Protein AF-A0A7C7G7W7-F1 (afdb_monomer)

Nearest PDB structures (foldseek):
  5yy0-assembly1_B  TM=5.616E-01  e=2.065E-01  Thermococcus kodakarensis KOD1
  5yxy-assembly3_F  TM=5.408E-01  e=5.184E-01  Thermococcus kodakarensis KOD1
  5bw9-assembly2_k  TM=4.700E-01  e=3.986E-01  Saccharomyces cerevisiae S288C
  3a43-assembly2_B  TM=3.823E-01  e=2.516E-01  Thermococcus kodakarensis KOD1
  5vox-assembly1_I  TM=3.216E-01  e=2.062E+00  Saccharomyces cerevisiae S288C

Solvent-accessible surface area (backbone atoms only — not comparable to full-atom values): 7126 Å² total; per-residue (Å²): 130,84,96,75,85,89,68,99,63,90,75,67,86,93,63,88,84,79,91,82,78,89,53,68,66,63,55,37,52,51,34,32,54,44,37,50,54,43,40,67,73,67,72,54,79,42,54,36,35,44,40,42,31,15,46,62,45,49,70,70,44,53,90,51,47,61,54,39,56,48,38,30,38,70,66,60,36,86,83,31,41,78,49,70,52,73,36,95,48,47,80,42,46,92,51,91,96,55,73,68,43,84,38,69,73,46,69,50,66,48,68,41,68,87,130

Secondary structure (DSSP, 8-state):
-------SS---TT---------HHHHHHHHHHHHHHHHHHHTS--SEEEEEEEHHHHHHHGGGHHHHHHHHHHHH-SSSEEEEEEES-EEE-SSTTS--EEESS-EEEEEE---

Foldseek 3Di:
DPPDDDDPDDDDPPDDDDDDDDDLVVLLVQLLVQLLVQCVVVVDAFQEKEKEFEVVNCVNCPVPPVSSVVSSCVRRDDNYHYYYDYDNWDFDDPDPPDHTDTDHSHMHMDTDDDD

Mean predicted aligned error: 4.9 Å

Structure (mmCIF, N/CA/C/O backbone):
data_AF-A0A7C7G7W7-F1
#
_entry.id   AF-A0A7C7G7W7-F1
#
loop_
_atom_site.group_PDB
_atom_site.id
_atom_site.type_symbol
_atom_site.label_atom_id
_atom_site.label_alt_id
_atom_site.label_comp_id
_atom_site.label_asym_id
_atom_site.label_entity_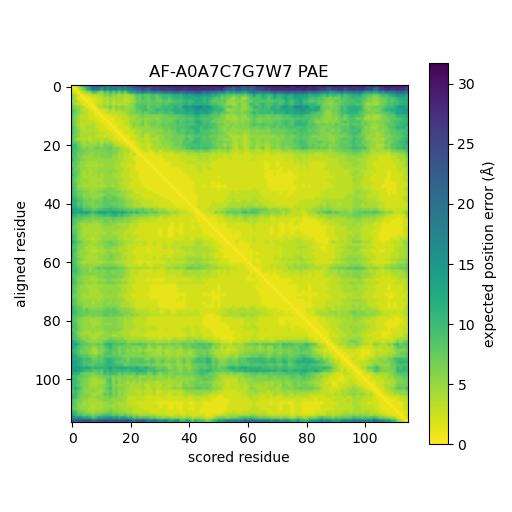id
_atom_site.label_seq_id
_atom_site.pdbx_PDB_ins_code
_atom_site.Cartn_x
_atom_site.Cartn_y
_atom_site.Cartn_z
_atom_site.occupancy
_atom_site.B_iso_or_equiv
_atom_site.auth_seq_id
_atom_site.auth_comp_id
_atom_site.auth_asym_id
_atom_site.auth_atom_id
_atom_site.pdbx_PDB_model_num
ATOM 1 N N . GLU A 1 1 ? -28.215 -6.609 23.404 1.00 56.91 1 GLU A N 1
ATOM 2 C CA . GLU A 1 1 ? -26.786 -6.250 23.292 1.00 56.91 1 GLU A CA 1
ATOM 3 C C . GLU A 1 1 ? -26.646 -4.764 23.578 1.00 56.91 1 GLU A C 1
ATOM 5 O O . GLU A 1 1 ? -27.532 -4.008 23.189 1.00 56.91 1 GLU A O 1
ATOM 10 N N . ALA A 1 2 ? -25.626 -4.348 24.329 1.00 64.31 2 ALA A N 1
ATOM 11 C CA . ALA A 1 2 ? -25.354 -2.928 24.532 1.00 64.31 2 ALA A CA 1
ATOM 12 C C . ALA A 1 2 ? -24.856 -2.349 23.199 1.00 64.31 2 ALA A C 1
ATOM 14 O O . ALA A 1 2 ? -23.931 -2.900 22.612 1.00 64.31 2 ALA A O 1
ATOM 15 N N . GLY A 1 3 ? -25.504 -1.301 22.686 1.00 83.50 3 GLY A N 1
ATOM 16 C CA . GLY A 1 3 ? -25.162 -0.677 21.404 1.00 83.50 3 GLY A CA 1
ATOM 17 C C . GLY A 1 3 ? -23.834 0.078 21.468 1.00 83.50 3 GLY A C 1
ATOM 18 O O . GLY A 1 3 ? -23.831 1.300 21.566 1.00 83.50 3 GLY A O 1
ATOM 19 N N . SER A 1 4 ? -22.720 -0.651 21.446 1.00 86.12 4 SER A N 1
ATOM 20 C CA . SER A 1 4 ? -21.355 -0.120 21.459 1.00 86.12 4 SER A CA 1
ATOM 21 C C . SER A 1 4 ? -20.651 -0.343 20.121 1.00 86.12 4 SER A C 1
ATOM 23 O O . SER A 1 4 ? -20.908 -1.332 19.437 1.00 86.12 4 SER A O 1
ATOM 25 N N . MET A 1 5 ? -19.722 0.549 19.780 1.00 83.75 5 MET A N 1
ATOM 26 C CA . MET A 1 5 ? -18.822 0.417 18.633 1.00 83.75 5 MET A CA 1
ATOM 27 C C . MET A 1 5 ? -17.391 0.239 19.142 1.00 83.75 5 MET A C 1
ATOM 29 O O . MET A 1 5 ? -16.945 1.003 19.996 1.00 83.75 5 MET A O 1
ATOM 33 N N . THR A 1 6 ? -16.687 -0.766 18.627 1.00 83.25 6 THR A N 1
ATOM 34 C CA . THR A 1 6 ? -15.282 -1.028 18.963 1.00 83.25 6 THR A CA 1
ATOM 35 C C . THR A 1 6 ? -14.385 -0.410 17.898 1.00 83.25 6 THR A C 1
ATOM 37 O O . THR A 1 6 ? -14.596 -0.645 16.709 1.00 83.25 6 THR A O 1
ATOM 40 N N . PHE A 1 7 ? -13.377 0.351 18.319 1.00 81.00 7 PHE A N 1
ATOM 41 C CA . PHE A 1 7 ? -12.393 0.974 17.434 1.00 81.00 7 PHE A CA 1
ATOM 42 C C . PHE A 1 7 ? -11.031 0.292 17.580 1.00 81.00 7 PHE A C 1
ATOM 44 O O . PHE A 1 7 ? -10.717 -0.265 18.629 1.00 81.00 7 PHE A O 1
ATOM 51 N N . ALA A 1 8 ? -10.223 0.335 16.518 1.00 74.69 8 ALA A N 1
ATOM 52 C CA . ALA A 1 8 ? -8.879 -0.251 16.495 1.00 74.69 8 ALA A CA 1
ATOM 53 C C . ALA A 1 8 ? -7.818 0.605 17.221 1.00 74.69 8 ALA A C 1
ATOM 55 O O . ALA A 1 8 ? -6.659 0.208 17.295 1.00 74.69 8 ALA A O 1
ATOM 56 N N . GLY A 1 9 ? -8.207 1.769 17.743 1.00 79.94 9 GLY A N 1
ATOM 57 C CA . GLY A 1 9 ? -7.353 2.679 18.496 1.00 79.94 9 GLY A CA 1
ATOM 58 C C . GLY A 1 9 ? -8.170 3.541 19.455 1.00 79.94 9 GLY A C 1
ATOM 59 O O . GLY A 1 9 ? -9.404 3.494 19.451 1.00 79.94 9 GLY A O 1
ATOM 60 N N . ASP A 1 10 ? -7.469 4.323 20.270 1.00 85.06 10 ASP A N 1
ATOM 61 C CA . ASP A 1 10 ? -8.085 5.170 21.286 1.00 85.06 10 ASP A CA 1
ATOM 62 C C . ASP A 1 10 ? -8.748 6.406 20.666 1.00 85.06 10 ASP A C 1
ATOM 64 O O . ASP A 1 10 ? -8.176 7.083 19.810 1.00 85.06 10 ASP A O 1
ATOM 68 N N . ILE A 1 11 ? -9.953 6.732 21.138 1.00 86.44 11 ILE A N 1
ATOM 69 C CA . ILE A 1 11 ? -10.638 7.989 20.822 1.00 86.44 11 ILE A CA 1
ATOM 70 C C . ILE A 1 11 ? -10.736 8.795 22.120 1.00 86.44 11 ILE A C 1
ATOM 72 O O . ILE A 1 11 ? -11.442 8.365 23.035 1.00 86.44 11 ILE A O 1
ATOM 76 N N . PRO A 1 12 ? -10.056 9.951 22.230 1.00 90.62 12 PRO A N 1
ATOM 77 C CA . PRO A 1 12 ? -10.117 10.771 23.434 1.00 90.62 12 PRO A CA 1
ATOM 78 C C . PRO A 1 12 ? -11.541 11.249 23.736 1.00 90.62 12 PRO A C 1
ATOM 80 O O . PRO A 1 12 ? -12.290 11.620 22.825 1.00 90.62 12 PRO A O 1
ATOM 83 N N . GLU A 1 13 ? -11.906 11.303 25.017 1.00 93.06 13 GLU A N 1
ATOM 84 C CA . GLU A 1 13 ? -13.207 11.823 25.446 1.00 93.06 13 GLU A CA 1
ATOM 85 C C . GLU A 1 13 ? -13.426 13.271 24.979 1.00 93.06 13 GLU A C 1
ATOM 87 O O . GLU A 1 13 ? -12.514 14.097 24.982 1.00 93.06 13 GLU A O 1
ATOM 92 N N . GLY A 1 14 ? -14.656 13.582 24.560 1.00 93.81 14 GLY A N 1
ATOM 93 C CA 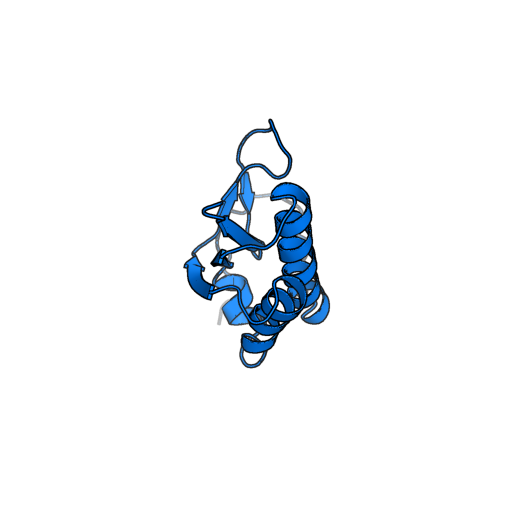. GLY A 1 14 ? -15.014 14.899 24.023 1.00 93.81 14 GLY A CA 1
ATOM 94 C C . GLY A 1 14 ? -14.593 15.141 22.568 1.00 93.81 14 GLY A C 1
ATOM 95 O O . GLY A 1 14 ? -14.911 16.198 22.023 1.00 93.81 14 GLY A O 1
ATOM 96 N N . SER A 1 15 ? -13.927 14.180 21.916 1.00 91.94 15 SER A N 1
ATOM 97 C CA . SER A 1 15 ? -13.582 14.285 20.494 1.00 91.94 15 SER A CA 1
ATOM 98 C C . SER A 1 15 ? -14.826 14.253 19.607 1.00 91.94 15 SER A C 1
ATOM 100 O O . SER A 1 15 ? -15.759 13.481 19.833 1.00 91.94 15 SER A O 1
ATOM 102 N N . SER A 1 16 ? -14.812 15.050 18.539 1.00 91.88 16 SER A N 1
ATOM 103 C CA . SER A 1 16 ? -15.765 14.894 17.441 1.00 91.88 16 SER A CA 1
ATOM 104 C C . SER A 1 16 ? -15.284 13.772 16.528 1.00 91.88 16 SER A C 1
ATOM 106 O O . SER A 1 16 ? -14.178 13.843 15.999 1.00 91.88 16 SER A O 1
ATOM 108 N N . ALA A 1 17 ? -16.119 12.759 16.311 1.00 86.81 17 ALA A N 1
ATOM 109 C CA . ALA A 1 17 ? -15.847 11.682 15.364 1.00 86.81 17 ALA A CA 1
ATOM 110 C C . ALA A 1 17 ? -16.716 11.833 14.109 1.00 86.81 17 ALA A C 1
ATOM 112 O O . ALA A 1 17 ? -17.867 12.266 14.181 1.00 86.81 17 ALA A O 1
ATOM 113 N N . GLN A 1 18 ? -16.175 11.435 12.959 1.00 87.75 18 GLN A N 1
ATOM 114 C CA . GLN A 1 18 ? -16.917 11.321 11.708 1.00 87.75 18 GLN A CA 1
ATOM 115 C C . GLN A 1 18 ? -16.854 9.875 11.228 1.00 87.75 18 GLN A C 1
ATOM 117 O O . GLN A 1 18 ? -15.779 9.286 11.140 1.00 87.75 18 GLN A O 1
ATOM 122 N N . LEU A 1 19 ? -18.013 9.302 10.903 1.00 86.12 19 LEU A N 1
ATOM 123 C CA . LEU A 1 19 ? -18.065 7.982 10.289 1.00 86.12 19 LEU A CA 1
ATOM 124 C C . LEU A 1 19 ? -17.655 8.097 8.822 1.00 86.12 19 LEU A C 1
ATOM 126 O O . LEU A 1 19 ? -18.285 8.819 8.048 1.00 86.12 19 LEU A O 1
ATOM 130 N N . MET A 1 20 ? -16.612 7.366 8.445 1.00 82.88 20 MET A N 1
ATOM 131 C CA . MET A 1 20 ? -16.201 7.220 7.056 1.00 82.88 20 MET A CA 1
ATOM 132 C C . MET A 1 20 ? -16.824 5.956 6.466 1.00 82.88 20 MET A C 1
ATOM 134 O O . MET A 1 20 ? -16.890 4.915 7.118 1.00 82.88 20 MET A O 1
ATOM 138 N N . LYS A 1 21 ? -17.260 6.041 5.209 1.00 84.88 21 LYS A N 1
ATOM 139 C CA . LYS A 1 21 ? -17.625 4.879 4.401 1.00 84.88 21 LYS A CA 1
ATOM 140 C C . LYS A 1 21 ? -16.543 4.681 3.350 1.00 84.88 21 LYS A C 1
ATOM 142 O O . LYS A 1 21 ? -16.216 5.625 2.633 1.00 84.88 21 LYS A O 1
ATOM 147 N N . ALA A 1 22 ? -16.011 3.469 3.259 1.00 82.75 22 ALA A N 1
ATOM 148 C CA . ALA A 1 22 ? -15.057 3.135 2.215 1.00 82.75 22 ALA A CA 1
ATOM 149 C C . ALA A 1 22 ? -15.698 3.277 0.827 1.00 82.75 22 ALA A C 1
ATOM 151 O O . ALA A 1 22 ? -16.872 2.950 0.627 1.00 82.75 22 ALA A O 1
ATOM 152 N N . ASN A 1 23 ? -14.907 3.763 -0.123 1.00 90.06 23 ASN A N 1
ATOM 153 C CA . ASN A 1 23 ? -15.212 3.689 -1.541 1.00 90.06 23 ASN A CA 1
ATOM 154 C C . ASN A 1 23 ? -14.223 2.690 -2.144 1.00 90.06 23 ASN A C 1
ATOM 156 O O . ASN A 1 23 ? -13.024 2.951 -2.137 1.00 90.06 23 ASN A O 1
ATOM 160 N N . PHE A 1 24 ? -14.737 1.542 -2.584 1.00 91.56 24 PHE A N 1
ATOM 161 C CA . PHE A 1 24 ? -13.922 0.441 -3.092 1.00 91.56 24 PHE A CA 1
ATOM 162 C C . PHE A 1 24 ? -13.105 0.862 -4.309 1.00 91.56 24 PHE A C 1
ATOM 164 O O . PHE A 1 24 ? -11.912 0.598 -4.340 1.00 91.56 24 PHE A O 1
ATOM 171 N N . ASP A 1 25 ? -13.720 1.591 -5.238 1.00 93.12 25 ASP A N 1
ATOM 172 C CA . ASP A 1 25 ? -13.054 2.026 -6.466 1.00 93.12 25 ASP A CA 1
ATOM 173 C C . ASP A 1 25 ? -11.891 2.961 -6.125 1.00 93.12 25 ASP A C 1
ATOM 175 O O . ASP A 1 25 ? -10.775 2.733 -6.561 1.00 93.12 25 ASP A O 1
ATOM 179 N N . LYS A 1 26 ? -12.086 3.887 -5.177 1.00 92.25 26 LYS A N 1
ATOM 180 C CA . LYS A 1 26 ? -10.986 4.738 -4.690 1.00 92.25 26 LYS A CA 1
ATOM 181 C C . LYS A 1 26 ? -9.856 3.976 -3.996 1.00 92.25 26 LYS A C 1
ATOM 183 O O . LYS A 1 26 ? -8.740 4.481 -3.947 1.00 92.25 26 LYS A O 1
ATOM 188 N N . LEU A 1 27 ? -10.135 2.827 -3.375 1.00 92.56 27 LEU A N 1
ATOM 189 C CA . LEU A 1 27 ? -9.072 2.004 -2.794 1.00 92.56 27 LEU A CA 1
ATOM 190 C C . LEU A 1 27 ? -8.250 1.355 -3.906 1.00 92.56 27 LEU A C 1
ATOM 192 O O . LEU A 1 27 ? -7.027 1.386 -3.821 1.00 92.56 27 LEU A O 1
ATOM 196 N N . ILE A 1 28 ? -8.915 0.821 -4.930 1.00 94.81 28 ILE A N 1
ATOM 197 C CA . ILE A 1 28 ? -8.274 0.221 -6.103 1.00 94.81 28 ILE A CA 1
ATOM 198 C C . ILE A 1 28 ? -7.467 1.272 -6.883 1.00 94.81 28 ILE A C 1
ATOM 200 O O . ILE A 1 28 ? -6.275 1.065 -7.098 1.00 94.81 28 ILE A O 1
ATOM 204 N N . ASP A 1 29 ? -8.047 2.444 -7.161 1.00 95.12 29 ASP A N 1
ATOM 205 C CA . ASP A 1 29 ? -7.360 3.574 -7.807 1.00 95.12 29 ASP A CA 1
ATOM 206 C C . ASP A 1 29 ? -6.087 3.975 -7.037 1.00 95.12 29 ASP A C 1
ATOM 208 O O . ASP A 1 29 ? -5.035 4.209 -7.622 1.00 95.12 29 ASP A O 1
ATOM 212 N N . ALA A 1 30 ? -6.132 3.978 -5.699 1.00 93.62 30 ALA A N 1
ATOM 213 C CA . ALA A 1 30 ? -4.960 4.311 -4.890 1.00 93.62 30 ALA A CA 1
ATOM 214 C C . ALA A 1 30 ? -3.802 3.301 -5.036 1.00 93.62 30 ALA A C 1
ATOM 216 O O . ALA A 1 30 ? -2.653 3.654 -4.775 1.00 93.62 30 ALA A O 1
ATOM 217 N N . SER A 1 31 ? -4.079 2.051 -5.423 1.00 95.56 31 SER A N 1
ATOM 218 C CA . SER A 1 31 ? -3.036 1.062 -5.728 1.00 95.56 31 SER A CA 1
ATOM 219 C C . SER A 1 31 ? -2.378 1.322 -7.080 1.00 95.56 31 SER A C 1
ATOM 221 O O . SER A 1 31 ? -1.160 1.179 -7.185 1.00 95.56 31 SER A O 1
ATOM 223 N N . TYR A 1 32 ? -3.158 1.764 -8.070 1.00 96.88 32 TYR A N 1
ATOM 224 C CA . TYR A 1 32 ? -2.641 2.254 -9.347 1.00 96.88 32 TYR A CA 1
ATOM 225 C C . TYR A 1 32 ? -1.724 3.468 -9.127 1.00 96.88 32 TYR A C 1
ATOM 227 O O . TYR A 1 32 ? -0.556 3.439 -9.515 1.00 96.88 32 TYR A O 1
ATOM 235 N N . ASP A 1 33 ? -2.208 4.484 -8.404 1.00 95.75 33 ASP A N 1
ATOM 236 C CA . ASP A 1 33 ? -1.451 5.711 -8.116 1.00 95.75 33 ASP A CA 1
ATOM 237 C C . ASP A 1 33 ? -0.132 5.409 -7.381 1.00 95.75 33 ASP A C 1
ATOM 239 O O . ASP A 1 33 ? 0.919 5.983 -7.678 1.00 95.75 33 ASP A O 1
ATOM 243 N N . ALA A 1 34 ? -0.166 4.474 -6.422 1.00 94.50 34 ALA A N 1
ATOM 244 C CA . ALA A 1 34 ? 1.030 4.030 -5.715 1.00 94.50 34 ALA A CA 1
ATOM 245 C C . ALA A 1 34 ? 2.042 3.371 -6.664 1.00 94.50 34 ALA A C 1
ATOM 247 O O . ALA A 1 34 ? 3.244 3.600 -6.524 1.00 94.50 34 ALA A O 1
ATOM 248 N N . ALA A 1 35 ? 1.580 2.572 -7.631 1.00 96.56 35 ALA A N 1
ATOM 249 C CA . ALA A 1 35 ? 2.451 1.927 -8.604 1.00 96.56 35 ALA A CA 1
ATOM 250 C C . ALA A 1 35 ? 3.074 2.956 -9.558 1.00 96.56 35 ALA A C 1
ATOM 252 O O . ALA A 1 35 ? 4.292 2.924 -9.752 1.00 96.56 35 ALA A O 1
ATOM 253 N N . GLU A 1 36 ? 2.293 3.913 -10.073 1.00 95.94 36 GLU A N 1
ATOM 254 C CA . GLU A 1 36 ? 2.814 4.980 -10.944 1.00 95.94 36 GLU A CA 1
ATOM 255 C C . GLU A 1 36 ? 3.901 5.789 -10.239 1.00 95.94 36 GLU A C 1
ATOM 257 O O . GLU A 1 36 ? 4.985 5.987 -10.795 1.00 95.94 36 GLU A O 1
ATOM 262 N N . GLY A 1 37 ? 3.677 6.149 -8.972 1.00 94.12 37 GLY A N 1
ATOM 263 C CA . GLY A 1 37 ? 4.673 6.858 -8.171 1.00 94.12 37 GLY A CA 1
ATOM 264 C C . GLY A 1 37 ? 6.006 6.108 -8.058 1.00 94.12 37 GLY A C 1
ATOM 265 O O . GLY A 1 37 ? 7.070 6.731 -8.053 1.00 94.12 37 GLY A O 1
ATOM 266 N N . THR A 1 38 ? 5.988 4.769 -8.018 1.00 94.31 38 THR A N 1
ATOM 267 C CA . THR A 1 38 ? 7.231 3.978 -7.998 1.00 94.31 38 THR A CA 1
ATOM 268 C C . THR A 1 38 ? 7.945 3.939 -9.343 1.00 94.31 38 THR A C 1
ATOM 270 O O . THR A 1 38 ? 9.176 3.942 -9.361 1.00 94.31 38 THR A O 1
ATOM 273 N N . VAL A 1 39 ? 7.213 3.929 -10.461 1.00 93.31 39 VAL A N 1
ATOM 274 C CA . VAL A 1 39 ? 7.800 3.968 -11.811 1.00 93.31 39 VAL A CA 1
ATOM 275 C C . VAL A 1 39 ? 8.484 5.312 -12.044 1.00 93.31 39 VAL A C 1
ATOM 277 O O . VAL A 1 39 ? 9.634 5.352 -12.488 1.00 93.31 39 VAL A O 1
ATOM 280 N N . GLU A 1 40 ? 7.815 6.408 -11.679 1.00 92.12 40 GLU A N 1
ATOM 281 C CA . 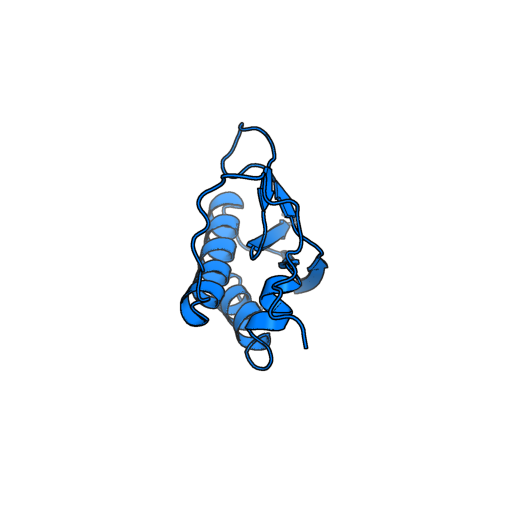GLU A 1 40 ? 8.384 7.755 -11.762 1.00 92.12 40 GLU A CA 1
ATOM 282 C C . GLU A 1 40 ? 9.644 7.896 -10.899 1.00 92.12 40 GLU A C 1
ATOM 284 O O . GLU A 1 40 ? 10.649 8.445 -11.354 1.00 92.12 40 GLU A O 1
ATOM 289 N N . ALA A 1 41 ? 9.615 7.370 -9.670 1.00 91.44 41 ALA A N 1
ATOM 290 C CA . ALA A 1 41 ? 10.748 7.432 -8.750 1.00 91.44 41 ALA A CA 1
ATOM 291 C C . ALA A 1 41 ? 11.936 6.557 -9.187 1.00 91.44 41 ALA A C 1
ATOM 293 O O . ALA A 1 41 ? 13.086 6.949 -8.984 1.00 91.44 41 ALA A O 1
ATOM 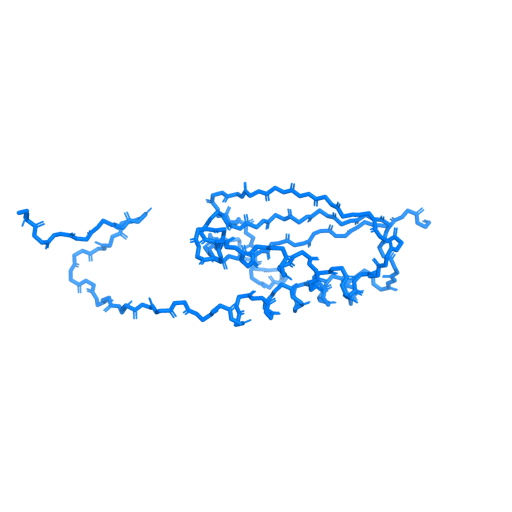294 N N . LEU A 1 42 ? 11.674 5.384 -9.774 1.00 93.56 42 LEU A N 1
ATOM 295 C CA . LEU A 1 42 ? 12.710 4.468 -10.256 1.00 93.56 42 LEU A CA 1
ATOM 296 C C . LEU A 1 42 ? 13.357 4.973 -11.555 1.00 93.56 42 LEU A C 1
ATOM 298 O O . LEU A 1 42 ? 14.546 4.748 -11.777 1.00 93.56 42 LEU A O 1
ATOM 302 N N . GLY A 1 43 ? 12.590 5.660 -12.410 1.00 91.12 43 GLY A N 1
ATOM 303 C CA . GLY A 1 43 ? 13.060 6.185 -13.695 1.00 91.12 43 GLY A CA 1
ATOM 304 C C . GLY A 1 43 ? 13.291 5.110 -14.765 1.00 91.12 43 GLY A C 1
ATOM 305 O O . GLY A 1 43 ? 14.024 5.348 -15.725 1.00 91.12 43 GLY A O 1
ATOM 306 N N . GLY A 1 44 ? 12.692 3.927 -14.606 1.00 88.50 44 GLY A N 1
ATOM 307 C CA . GLY A 1 44 ? 12.865 2.779 -15.494 1.00 88.50 44 GLY A CA 1
ATOM 308 C C . GLY A 1 44 ? 11.944 1.611 -15.137 1.00 88.50 44 GLY A C 1
ATOM 309 O O . GLY A 1 44 ? 11.070 1.736 -14.281 1.00 88.50 44 GLY A O 1
ATOM 310 N N . ALA A 1 45 ? 12.140 0.473 -15.807 1.00 92.12 45 ALA A N 1
ATOM 311 C CA . ALA A 1 45 ? 11.377 -0.744 -15.538 1.00 92.12 45 ALA A CA 1
ATOM 312 C C . ALA A 1 45 ? 11.835 -1.410 -14.230 1.00 92.12 45 ALA A C 1
ATOM 314 O O . ALA A 1 45 ? 13.033 -1.495 -13.956 1.00 92.12 45 ALA A O 1
ATOM 315 N N . ALA A 1 46 ? 10.878 -1.898 -13.440 1.00 96.56 46 ALA A N 1
ATOM 316 C CA . ALA A 1 46 ? 11.153 -2.657 -12.227 1.00 96.56 46 ALA A CA 1
ATOM 317 C C . ALA A 1 46 ? 11.330 -4.150 -12.546 1.00 96.56 46 ALA A C 1
ATOM 319 O O . ALA A 1 46 ? 10.499 -4.747 -13.229 1.00 96.56 46 ALA A O 1
ATOM 320 N N . ASP A 1 47 ? 12.357 -4.779 -11.982 1.00 96.81 47 ASP A N 1
ATOM 321 C CA . ASP A 1 47 ? 12.565 -6.229 -12.072 1.00 96.81 47 ASP A CA 1
ATOM 322 C C . ASP A 1 47 ? 11.731 -6.971 -11.009 1.00 96.81 47 ASP A C 1
ATOM 324 O O . ASP A 1 47 ? 11.180 -8.051 -11.250 1.00 96.81 47 ASP A O 1
ATOM 328 N N . LEU A 1 48 ? 11.588 -6.355 -9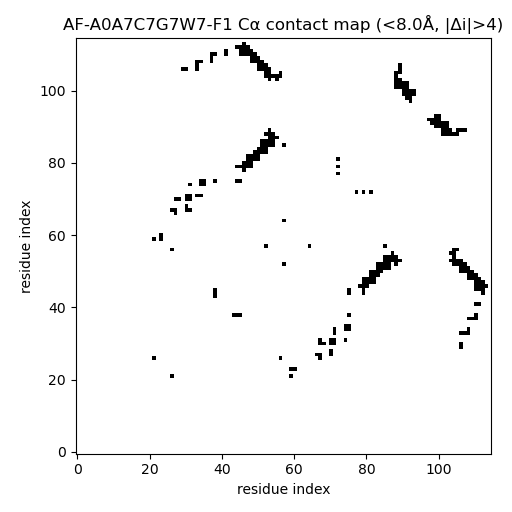.830 1.00 97.56 48 LEU A N 1
ATOM 329 C CA . LEU A 1 48 ? 10.835 -6.866 -8.685 1.00 97.56 48 LEU A CA 1
ATOM 330 C C . LEU A 1 48 ? 10.034 -5.741 -8.021 1.00 97.56 48 LEU A C 1
ATOM 332 O O . LEU A 1 48 ? 10.551 -4.647 -7.802 1.00 97.56 48 LEU A O 1
ATOM 336 N N . ALA A 1 49 ? 8.805 -6.048 -7.617 1.00 98.00 49 ALA A N 1
ATOM 337 C CA . ALA A 1 49 ? 7.972 -5.218 -6.764 1.00 98.00 49 ALA A CA 1
ATOM 338 C C . ALA A 1 49 ? 7.491 -6.004 -5.536 1.00 98.00 49 ALA A C 1
ATOM 340 O O . ALA A 1 49 ? 7.001 -7.133 -5.650 1.00 98.00 49 ALA A O 1
ATOM 341 N N . ILE A 1 50 ? 7.627 -5.388 -4.360 1.00 97.56 50 ILE A N 1
ATOM 342 C CA . ILE A 1 50 ? 7.103 -5.892 -3.088 1.00 97.56 50 ILE A CA 1
ATOM 343 C C . ILE A 1 50 ? 5.924 -5.018 -2.667 1.00 97.56 50 ILE A C 1
ATOM 345 O O . ILE A 1 50 ? 6.094 -3.832 -2.388 1.00 97.56 50 ILE A O 1
ATOM 349 N N . LEU A 1 51 ? 4.740 -5.623 -2.612 1.00 96.38 51 LEU A N 1
ATOM 350 C CA . LEU A 1 51 ? 3.483 -4.980 -2.255 1.00 96.38 51 LEU A CA 1
ATOM 351 C C . LEU A 1 51 ? 3.178 -5.279 -0.788 1.00 96.38 51 LEU A C 1
ATOM 353 O O . LEU A 1 51 ? 3.041 -6.438 -0.387 1.00 96.38 51 LEU A O 1
ATOM 357 N N . VAL A 1 52 ? 3.042 -4.236 0.019 1.00 95.06 52 VAL A N 1
ATOM 358 C CA . VAL A 1 52 ? 2.630 -4.341 1.418 1.00 95.06 52 VAL A CA 1
ATOM 359 C C . VAL A 1 52 ? 1.313 -3.594 1.566 1.00 95.06 52 VAL A C 1
ATOM 361 O O . VAL A 1 52 ? 1.288 -2.372 1.481 1.00 95.06 52 VAL A O 1
ATOM 364 N N . SER A 1 53 ? 0.215 -4.327 1.747 1.00 94.00 53 SER A N 1
ATOM 365 C CA . SER A 1 53 ? -1.132 -3.746 1.845 1.00 94.00 53 SER A CA 1
ATOM 366 C C . SER A 1 53 ? -1.699 -3.897 3.252 1.00 94.00 53 SER A C 1
ATOM 368 O O . SER A 1 53 ? -1.492 -4.912 3.918 1.00 94.00 53 SER A O 1
ATOM 370 N N . CYS A 1 54 ? -2.456 -2.914 3.720 1.00 93.19 54 CYS A N 1
ATOM 371 C CA . CYS A 1 54 ? -3.093 -2.980 5.026 1.00 93.19 54 CYS A CA 1
ATOM 372 C C . CYS A 1 54 ? -4.175 -4.077 5.057 1.00 93.19 54 CYS A C 1
ATOM 374 O O . CYS A 1 54 ? -5.048 -4.147 4.190 1.00 93.19 54 CYS A O 1
ATOM 376 N N . VAL A 1 55 ? -4.214 -4.894 6.115 1.00 93.12 55 VAL A N 1
ATOM 377 C CA . VAL A 1 55 ? -5.275 -5.899 6.329 1.00 93.12 55 VAL A CA 1
ATOM 378 C C . VAL A 1 55 ? -6.672 -5.269 6.364 1.00 93.12 55 VAL A C 1
ATOM 380 O O . VAL A 1 55 ? -7.655 -5.916 6.015 1.00 93.12 55 VAL A O 1
ATOM 383 N N . GLY A 1 56 ? -6.771 -3.989 6.730 1.00 90.69 56 GLY A N 1
ATOM 384 C CA . GLY A 1 56 ? -8.012 -3.230 6.641 1.00 90.69 56 GLY A CA 1
ATOM 385 C C . GLY A 1 56 ? -8.568 -3.174 5.216 1.00 90.69 56 GLY A C 1
ATOM 386 O O . GLY A 1 56 ? -9.773 -3.349 5.040 1.00 90.69 56 GLY A O 1
ATOM 387 N N . ARG A 1 57 ? -7.698 -3.026 4.207 1.00 92.75 57 ARG A N 1
ATOM 388 C CA . ARG A 1 57 ? -8.082 -3.024 2.788 1.00 92.75 57 ARG A CA 1
ATOM 389 C C . ARG A 1 57 ? -8.557 -4.402 2.366 1.00 92.75 57 ARG A C 1
ATOM 391 O O . ARG A 1 57 ? -9.612 -4.508 1.756 1.00 92.75 57 ARG A O 1
ATOM 398 N N . LYS A 1 58 ? -7.852 -5.455 2.800 1.00 92.50 58 LYS A N 1
ATOM 399 C CA . LYS A 1 58 ? -8.255 -6.854 2.590 1.00 92.50 58 LYS A CA 1
ATOM 400 C C . LYS A 1 58 ? -9.685 -7.119 3.067 1.00 92.50 58 LYS A C 1
ATOM 402 O O . LYS A 1 58 ? -10.486 -7.696 2.343 1.00 92.50 58 LYS A O 1
ATOM 407 N N . LEU A 1 59 ? -9.995 -6.696 4.293 1.00 90.81 59 LEU A N 1
ATOM 408 C CA . LEU A 1 59 ? -11.307 -6.910 4.908 1.00 90.81 59 LEU A CA 1
ATOM 409 C C . LEU A 1 59 ? -12.417 -6.104 4.226 1.00 90.81 59 LEU A C 1
ATOM 411 O O . LEU A 1 59 ? -13.562 -6.543 4.217 1.00 90.81 59 LEU A O 1
ATOM 415 N N . ILE A 1 60 ? -12.089 -4.926 3.692 1.00 90.94 60 ILE A N 1
ATOM 416 C CA . ILE A 1 60 ? -13.045 -4.081 2.976 1.00 90.94 60 ILE A CA 1
ATOM 417 C C . ILE A 1 60 ? -13.284 -4.633 1.566 1.00 90.94 60 ILE A C 1
ATOM 419 O O . ILE A 1 60 ? -14.433 -4.827 1.191 1.00 90.94 60 ILE A O 1
ATOM 423 N N . LEU A 1 61 ? -12.229 -4.894 0.793 1.00 92.50 61 LEU A N 1
ATOM 424 C CA . LEU A 1 61 ? -12.323 -5.313 -0.610 1.00 92.50 61 LEU A CA 1
ATOM 425 C C . LEU A 1 61 ? -12.876 -6.735 -0.783 1.00 92.50 61 LEU A C 1
ATOM 427 O O . LEU A 1 61 ? -13.539 -6.994 -1.785 1.00 92.50 61 LEU A O 1
ATOM 431 N N . ASP A 1 62 ? -12.648 -7.634 0.180 1.00 91.88 62 ASP A N 1
ATOM 432 C CA . ASP A 1 62 ? -13.142 -9.019 0.170 1.00 91.88 62 ASP A CA 1
ATOM 433 C C . ASP A 1 62 ? -12.836 -9.747 -1.154 1.00 91.88 62 ASP A C 1
ATOM 435 O O . ASP A 1 62 ? -11.681 -10.048 -1.441 1.00 91.88 62 ASP A O 1
ATOM 439 N N . GLN A 1 63 ? -13.832 -10.000 -2.006 1.00 91.62 63 GLN A N 1
ATOM 440 C CA . GLN A 1 63 ? -13.629 -10.672 -3.296 1.00 91.62 63 GLN A CA 1
ATOM 441 C C . GLN A 1 63 ? -12.869 -9.819 -4.324 1.00 91.62 63 GLN A C 1
ATOM 443 O O . GLN A 1 63 ? -12.336 -10.366 -5.282 1.00 91.62 63 GLN A O 1
ATOM 448 N N . ARG A 1 64 ? -12.788 -8.497 -4.121 1.00 93.38 64 ARG A N 1
ATOM 449 C CA . ARG A 1 64 ? -12.118 -7.542 -5.022 1.00 93.38 64 ARG A CA 1
ATOM 450 C C . ARG A 1 64 ? -10.633 -7.342 -4.710 1.00 93.38 64 ARG A C 1
ATOM 452 O O . ARG A 1 64 ? -10.013 -6.415 -5.212 1.00 93.38 64 ARG A O 1
ATOM 459 N N . ILE A 1 65 ? -10.050 -8.174 -3.847 1.00 93.00 65 ILE A N 1
ATOM 460 C CA . ILE A 1 65 ? -8.621 -8.104 -3.512 1.00 93.00 65 ILE A CA 1
ATOM 461 C C . ILE A 1 65 ? -7.736 -8.262 -4.757 1.00 93.00 65 ILE A C 1
ATOM 463 O O . ILE A 1 65 ? -6.702 -7.611 -4.858 1.00 93.00 65 ILE A O 1
ATOM 467 N N . GLU A 1 66 ? -8.124 -9.134 -5.687 1.00 94.38 66 GLU A N 1
ATOM 468 C CA . GLU A 1 66 ? -7.323 -9.425 -6.881 1.00 94.38 66 GLU A CA 1
ATOM 469 C C . GLU A 1 66 ? -7.167 -8.185 -7.772 1.00 94.38 66 GLU A C 1
ATOM 471 O O . GLU A 1 66 ? -6.065 -7.935 -8.255 1.00 94.38 66 GLU A O 1
ATOM 476 N N . GLU A 1 67 ? -8.205 -7.344 -7.857 1.00 95.62 67 GLU A N 1
ATOM 477 C CA . GLU A 1 67 ? -8.179 -6.073 -8.595 1.00 95.62 67 GLU A CA 1
ATOM 478 C C . GLU A 1 67 ? -7.057 -5.148 -8.096 1.00 95.62 67 GLU A C 1
ATOM 480 O O . GLU A 1 67 ? -6.417 -4.459 -8.881 1.00 95.62 67 GLU A O 1
ATOM 485 N N . GLU A 1 68 ? -6.750 -5.177 -6.793 1.00 93.88 68 GLU A N 1
ATOM 486 C CA . GLU A 1 68 ? -5.679 -4.367 -6.203 1.00 93.88 68 GLU A CA 1
ATOM 487 C C . GLU A 1 68 ? -4.310 -4.730 -6.795 1.00 93.88 68 GLU A C 1
ATOM 489 O O . GLU A 1 68 ? -3.473 -3.868 -7.055 1.00 93.88 68 GLU A O 1
ATOM 494 N N . VAL A 1 69 ? -4.078 -6.026 -7.005 1.00 95.75 69 VAL A N 1
ATOM 495 C CA . VAL A 1 69 ? -2.823 -6.551 -7.551 1.00 95.75 69 VAL A CA 1
ATOM 496 C C . VAL A 1 69 ? -2.793 -6.407 -9.072 1.00 95.75 69 VAL A C 1
ATOM 498 O O . VAL A 1 69 ? -1.727 -6.173 -9.643 1.00 95.75 69 VAL A O 1
ATOM 501 N N . GLU A 1 70 ? -3.945 -6.539 -9.729 1.00 96.88 70 GLU A N 1
ATOM 502 C CA . GLU A 1 70 ? -4.092 -6.347 -11.172 1.00 96.88 70 GLU A CA 1
ATOM 503 C C . GLU A 1 70 ? -3.814 -4.902 -11.588 1.00 96.88 70 GLU A C 1
ATOM 505 O O . GLU A 1 70 ? -3.068 -4.702 -12.545 1.00 96.88 70 GLU A O 1
ATOM 510 N N . GLU A 1 71 ? -4.298 -3.905 -10.842 1.00 97.06 71 GLU A N 1
ATOM 511 C CA . GLU A 1 71 ? -3.981 -2.497 -11.111 1.00 97.06 71 GLU A CA 1
ATOM 512 C C . GLU A 1 71 ? -2.491 -2.188 -10.931 1.00 97.06 71 GLU A C 1
ATOM 514 O O . GLU A 1 71 ? -1.893 -1.479 -11.734 1.00 97.06 71 GLU A O 1
ATOM 519 N N . VAL A 1 72 ? -1.830 -2.782 -9.935 1.00 97.50 72 VAL A N 1
ATOM 520 C CA . VAL A 1 72 ? -0.370 -2.633 -9.808 1.00 97.50 72 VAL A CA 1
ATOM 521 C C . VAL A 1 72 ? 0.352 -3.288 -10.990 1.00 97.50 72 VAL A C 1
ATOM 523 O O . VAL A 1 72 ? 1.315 -2.734 -11.523 1.00 97.50 72 VAL A O 1
ATOM 526 N N . ARG A 1 73 ? -0.102 -4.467 -11.432 1.00 97.56 73 ARG A N 1
ATOM 527 C CA . ARG A 1 73 ? 0.468 -5.159 -12.598 1.00 97.56 73 ARG A CA 1
ATOM 528 C C . ARG A 1 73 ? 0.247 -4.382 -13.894 1.00 97.56 73 ARG A C 1
ATOM 530 O O . ARG A 1 73 ? 1.139 -4.397 -14.737 1.00 97.56 73 ARG A O 1
ATOM 537 N N . SER A 1 74 ? -0.897 -3.721 -14.060 1.00 97.44 74 SER A N 1
ATOM 538 C CA . SER A 1 74 ? -1.211 -2.947 -15.266 1.00 97.44 74 SER A CA 1
ATOM 539 C C . SER A 1 74 ? -0.210 -1.802 -15.478 1.00 97.44 74 SER A C 1
ATOM 541 O O . SER A 1 74 ? 0.170 -1.528 -16.616 1.00 97.44 74 SER A O 1
ATOM 543 N N . VAL A 1 75 ? 0.286 -1.216 -14.381 1.00 97.31 75 VAL A N 1
ATOM 544 C CA . VAL A 1 75 ? 1.311 -0.164 -14.381 1.00 97.31 75 VAL A CA 1
ATOM 545 C C . VAL A 1 75 ? 2.724 -0.723 -14.553 1.00 97.31 75 VAL A C 1
ATOM 547 O O . VAL A 1 75 ? 3.496 -0.218 -15.367 1.00 97.31 75 VAL A O 1
ATOM 550 N N . LEU A 1 76 ? 3.093 -1.752 -13.782 1.00 96.75 76 LEU A N 1
ATOM 551 C CA . LEU A 1 76 ? 4.469 -2.270 -13.766 1.00 96.75 76 LEU A CA 1
ATOM 552 C C . LEU A 1 76 ? 4.799 -3.159 -14.978 1.00 96.75 76 LEU A C 1
ATOM 554 O O . LEU A 1 76 ? 5.962 -3.281 -15.356 1.00 96.75 76 LEU A O 1
ATOM 558 N N . GLY A 1 77 ? 3.784 -3.752 -15.605 1.00 95.88 77 GLY A N 1
ATOM 559 C CA . GLY A 1 77 ? 3.923 -4.669 -16.730 1.00 95.88 77 GLY A CA 1
ATOM 560 C C . GLY A 1 77 ? 4.113 -6.135 -16.324 1.00 95.88 77 GLY A C 1
ATOM 561 O O . GLY A 1 77 ? 4.281 -6.492 -15.155 1.00 95.88 77 GLY A O 1
ATOM 562 N N . ASP A 1 78 ? 4.071 -7.018 -17.324 1.00 95.56 78 ASP A N 1
ATOM 563 C CA . ASP A 1 78 ? 4.078 -8.474 -17.118 1.00 95.56 78 ASP A CA 1
ATOM 564 C C . ASP A 1 78 ? 5.453 -9.050 -16.752 1.00 95.56 78 ASP A C 1
ATOM 566 O O . ASP A 1 78 ? 5.543 -10.115 -16.128 1.00 95.56 78 ASP A O 1
ATOM 570 N N . ASP A 1 79 ? 6.526 -8.348 -17.114 1.00 95.31 79 ASP A N 1
ATOM 571 C CA . ASP A 1 79 ? 7.891 -8.812 -16.874 1.00 95.31 79 ASP A CA 1
ATOM 572 C C . ASP A 1 79 ? 8.290 -8.678 -15.396 1.00 95.31 79 ASP A C 1
ATOM 574 O O . ASP A 1 79 ? 8.959 -9.576 -14.858 1.00 95.31 79 ASP A O 1
ATOM 578 N N . THR A 1 80 ? 7.797 -7.634 -14.717 1.00 97.19 80 THR A N 1
ATOM 579 C CA . THR A 1 80 ? 8.049 -7.366 -13.297 1.00 97.19 80 THR A CA 1
ATOM 580 C C . THR A 1 80 ? 7.533 -8.500 -12.418 1.00 97.19 80 THR A C 1
ATOM 582 O O . THR A 1 80 ? 6.368 -8.914 -12.470 1.00 97.19 80 THR A O 1
ATOM 585 N N . LYS A 1 81 ? 8.404 -9.018 -11.548 1.00 97.69 81 LYS A N 1
ATOM 586 C CA . LYS A 1 81 ? 7.999 -9.998 -10.538 1.00 97.69 81 LYS A CA 1
ATOM 587 C C . LYS A 1 81 ? 7.299 -9.286 -9.395 1.00 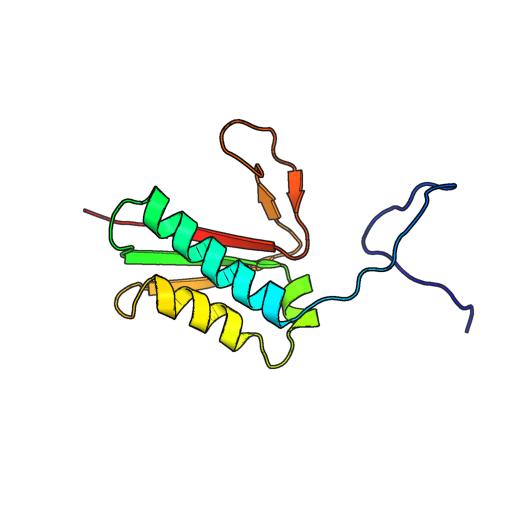97.69 81 LYS A C 1
ATOM 589 O O . LYS A 1 81 ? 7.826 -8.342 -8.830 1.00 97.69 81 LYS A O 1
ATOM 594 N N . ILE A 1 82 ? 6.108 -9.756 -9.052 1.00 97.75 82 ILE A N 1
ATOM 595 C CA . ILE A 1 82 ? 5.250 -9.156 -8.031 1.00 97.75 82 ILE A CA 1
ATOM 596 C C . ILE A 1 82 ? 5.113 -10.158 -6.889 1.00 97.75 82 ILE A C 1
ATOM 598 O O . ILE A 1 82 ? 4.752 -11.315 -7.109 1.00 97.75 82 ILE A O 1
ATOM 602 N N . SER A 1 83 ? 5.416 -9.716 -5.674 1.00 97.50 83 SER A N 1
ATOM 603 C CA . SER A 1 83 ? 5.216 -10.473 -4.437 1.00 97.50 83 SER A CA 1
ATOM 604 C C . SER A 1 83 ? 4.768 -9.527 -3.329 1.00 97.50 83 SER A C 1
ATOM 606 O O . SER A 1 83 ? 4.878 -8.313 -3.467 1.00 97.50 83 SER A O 1
ATOM 608 N N . GLY A 1 84 ? 4.250 -10.051 -2.224 1.00 96.00 84 GLY A N 1
ATOM 609 C CA . GLY A 1 84 ? 3.734 -9.193 -1.170 1.00 96.00 84 GLY A CA 1
ATOM 610 C C . GLY A 1 84 ? 3.040 -9.924 -0.037 1.00 96.00 84 GLY A C 1
ATOM 611 O O . GLY A 1 84 ? 2.949 -11.152 -0.017 1.00 96.00 84 GLY A O 1
ATOM 612 N N . PHE A 1 85 ? 2.558 -9.144 0.924 1.00 95.56 85 PHE A N 1
ATOM 613 C CA . PHE A 1 85 ? 1.787 -9.633 2.062 1.00 95.56 85 PHE A CA 1
ATOM 614 C C . PHE A 1 85 ? 0.933 -8.520 2.678 1.00 95.56 85 PHE A C 1
ATOM 616 O O . PHE A 1 85 ? 1.121 -7.335 2.404 1.00 95.56 85 PHE A O 1
ATOM 623 N N . TYR A 1 86 ? -0.002 -8.918 3.543 1.00 94.62 86 TYR A N 1
ATOM 624 C CA . TYR A 1 86 ? -0.820 -7.978 4.302 1.00 94.62 86 TYR A CA 1
ATOM 625 C C . TYR A 1 86 ? -0.185 -7.618 5.643 1.00 94.62 86 TYR A C 1
ATOM 627 O O . TYR A 1 86 ? 0.299 -8.496 6.360 1.00 94.62 86 TYR A O 1
ATOM 635 N N . SER A 1 87 ? -0.241 -6.337 5.995 1.00 92.50 87 SER A N 1
ATOM 636 C CA . SER A 1 87 ? 0.306 -5.762 7.222 1.00 92.50 87 SER A CA 1
ATOM 637 C C . SER A 1 87 ? -0.803 -5.245 8.157 1.00 92.50 87 SER A C 1
ATOM 639 O O . SER A 1 87 ? -1.960 -5.097 7.757 1.00 92.50 87 SER A O 1
ATOM 641 N N . TYR A 1 88 ? -0.457 -4.935 9.408 1.00 88.56 88 TYR A N 1
ATOM 642 C CA . TYR A 1 88 ? -1.348 -4.268 10.368 1.00 88.56 88 TYR A CA 1
ATOM 643 C C . TYR A 1 88 ? -1.084 -2.753 10.425 1.00 88.56 88 TYR A C 1
ATOM 645 O O . TYR A 1 88 ? -0.950 -2.183 11.505 1.00 88.56 88 TYR A O 1
ATOM 653 N N . GLY A 1 89 ? -1.012 -2.119 9.253 1.00 83.94 89 GLY A N 1
ATOM 654 C CA . GLY A 1 89 ? -0.739 -0.692 9.093 1.00 83.94 89 GLY A CA 1
ATOM 655 C C . GLY A 1 89 ? 0.716 -0.411 8.727 1.00 83.94 89 GLY A C 1
ATOM 656 O O . GLY A 1 89 ? 1.624 -1.197 9.008 1.00 83.94 89 GLY A O 1
ATOM 657 N N . GLU A 1 90 ? 0.930 0.730 8.085 1.00 86.06 90 GLU A N 1
ATOM 658 C CA . GLU A 1 90 ? 2.204 1.099 7.480 1.00 86.06 90 GLU A CA 1
ATOM 659 C C . GLU A 1 90 ? 2.825 2.291 8.219 1.00 86.06 90 GLU A C 1
ATOM 661 O O . GLU A 1 90 ? 2.155 3.286 8.488 1.00 86.06 90 GLU A O 1
ATOM 666 N N . ILE A 1 91 ? 4.121 2.216 8.537 1.00 88.50 91 ILE A N 1
ATOM 667 C CA . ILE A 1 91 ? 4.873 3.339 9.112 1.00 88.50 91 ILE A CA 1
ATOM 668 C C . ILE A 1 91 ? 5.757 3.918 8.017 1.00 88.50 91 ILE A C 1
ATOM 670 O O . ILE A 1 91 ? 6.724 3.285 7.597 1.00 88.50 91 ILE A O 1
ATOM 674 N N . SER A 1 92 ? 5.423 5.119 7.556 1.00 85.94 92 SER A N 1
ATOM 675 C CA . SER A 1 92 ? 6.123 5.775 6.449 1.00 85.94 92 SER A CA 1
ATOM 676 C C . SER A 1 92 ? 5.967 7.292 6.534 1.00 85.94 92 SER A C 1
ATOM 678 O O . SER A 1 92 ? 4.960 7.774 7.062 1.00 85.94 92 SER A O 1
ATOM 680 N N . PRO A 1 93 ? 6.915 8.092 6.019 1.00 86.19 93 PRO A N 1
ATOM 681 C CA . PRO A 1 93 ? 6.617 9.482 5.705 1.00 86.19 93 PRO A CA 1
ATOM 682 C C . PRO A 1 93 ? 5.544 9.560 4.606 1.00 86.19 93 PRO A C 1
ATOM 684 O O . PRO A 1 93 ? 5.510 8.715 3.711 1.00 86.19 93 PRO A O 1
ATOM 687 N N . LEU A 1 94 ? 4.680 10.579 4.657 1.00 80.25 94 LEU A N 1
ATOM 688 C CA . LEU A 1 94 ? 3.701 10.836 3.587 1.00 80.25 94 LEU A CA 1
ATOM 689 C C . LEU A 1 94 ? 4.359 11.464 2.347 1.00 80.25 94 LEU A C 1
ATOM 691 O O . LEU A 1 94 ? 3.940 11.231 1.220 1.00 80.25 94 LEU A O 1
ATOM 695 N N . THR A 1 95 ? 5.397 12.270 2.560 1.00 82.38 95 THR A N 1
ATOM 696 C CA . THR A 1 95 ? 6.183 12.932 1.511 1.00 82.38 95 THR A CA 1
ATOM 697 C C . THR A 1 95 ? 7.667 12.843 1.847 1.00 82.38 95 THR A C 1
ATOM 699 O O . THR A 1 95 ? 8.007 12.733 3.025 1.00 82.38 95 THR A O 1
ATOM 702 N N . PRO A 1 96 ? 8.587 12.948 0.875 1.00 82.12 96 PRO A N 1
ATOM 703 C CA . PRO A 1 96 ? 10.014 12.920 1.172 1.00 82.12 96 PRO A CA 1
ATOM 704 C C . PRO A 1 96 ? 10.410 13.935 2.255 1.00 82.12 96 PRO A C 1
ATOM 706 O O . PRO A 1 96 ? 9.921 15.065 2.274 1.00 82.12 96 PRO A O 1
ATOM 709 N N . SER A 1 97 ? 11.331 13.539 3.134 1.00 85.31 97 SER A N 1
ATOM 710 C CA . SER A 1 97 ? 11.930 14.400 4.169 1.00 85.31 97 SER A CA 1
ATOM 711 C C . SER A 1 97 ? 10.998 14.882 5.296 1.00 85.31 97 SER A C 1
ATOM 713 O O . SER A 1 97 ? 11.324 15.862 5.966 1.00 85.31 97 SER A O 1
ATOM 715 N N . VAL A 1 98 ? 9.871 14.205 5.547 1.00 90.69 98 VAL A N 1
ATOM 716 C CA . VAL A 1 98 ? 9.032 14.435 6.745 1.00 90.69 98 VAL A CA 1
ATOM 717 C C . VAL A 1 98 ? 9.124 13.263 7.726 1.00 90.69 98 VAL A C 1
ATOM 719 O O . VAL A 1 98 ? 9.690 12.218 7.405 1.00 90.69 98 VAL A O 1
ATOM 722 N N . ASN A 1 99 ? 8.594 13.442 8.938 1.00 91.44 99 ASN A N 1
ATOM 723 C CA . ASN A 1 99 ? 8.538 12.367 9.928 1.00 91.44 99 ASN A CA 1
ATOM 724 C C . ASN A 1 99 ? 7.616 11.235 9.461 1.00 91.44 99 ASN A C 1
ATOM 726 O O . ASN A 1 99 ? 6.643 11.465 8.742 1.00 91.44 99 ASN A O 1
ATOM 730 N N . CYS A 1 100 ? 7.915 10.014 9.902 1.00 90.56 100 CYS A N 1
ATOM 731 C CA . CYS A 1 100 ? 7.010 8.895 9.698 1.00 90.56 100 CYS A CA 1
ATOM 732 C C . CYS A 1 100 ? 5.744 9.066 10.535 1.00 90.56 100 CYS A C 1
ATOM 734 O O . CYS A 1 100 ? 5.819 9.425 11.709 1.00 90.56 100 CYS A O 1
ATOM 736 N N . GLU A 1 101 ? 4.617 8.708 9.937 1.00 89.19 101 GLU A N 1
ATOM 737 C CA . GLU A 1 101 ? 3.321 8.597 10.600 1.00 89.19 101 GLU A CA 1
ATOM 738 C C . GLU A 1 101 ? 2.792 7.166 10.435 1.00 89.19 101 GLU A C 1
ATOM 740 O O . GLU A 1 101 ? 3.287 6.401 9.597 1.00 89.19 101 GLU A O 1
ATOM 745 N N . LEU A 1 102 ? 1.800 6.796 11.249 1.00 87.50 102 LEU A N 1
ATOM 746 C CA . LEU A 1 102 ? 1.068 5.542 11.083 1.00 87.50 102 LEU A CA 1
ATOM 747 C C . LEU A 1 102 ? -0.065 5.743 10.073 1.00 87.50 102 LEU A C 1
ATOM 749 O O . LEU A 1 102 ? -1.006 6.498 10.326 1.00 87.50 102 LEU A O 1
ATOM 753 N N . HIS A 1 103 ? -0.008 5.007 8.971 1.00 85.75 103 HIS A N 1
ATOM 754 C CA . HIS A 1 103 ? -1.024 5.015 7.928 1.00 85.75 103 HIS A CA 1
ATOM 755 C C . HIS A 1 103 ? -1.890 3.765 8.035 1.00 85.75 103 HIS A C 1
ATOM 757 O O . HIS A 1 103 ? -1.401 2.640 8.110 1.00 85.75 103 HIS A O 1
ATOM 763 N N . ASN A 1 104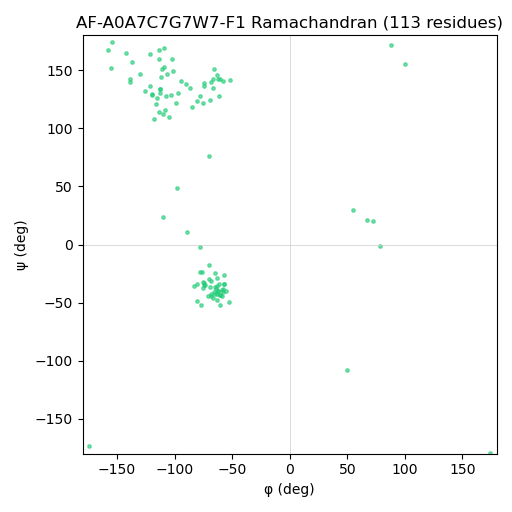 ? -3.202 3.977 8.053 1.00 86.38 104 ASN A N 1
ATOM 764 C CA . ASN A 1 104 ? -4.191 2.911 7.951 1.00 86.38 104 ASN A CA 1
ATOM 765 C C . ASN A 1 104 ? -4.750 2.876 6.531 1.00 86.38 104 ASN A C 1
ATOM 767 O O . ASN A 1 104 ? -4.712 3.878 5.819 1.00 86.38 104 ASN A O 1
ATOM 771 N N . GLN A 1 105 ? -5.335 1.742 6.141 1.00 88.31 105 GLN A N 1
ATOM 772 C CA . GLN A 1 105 ? -6.039 1.602 4.859 1.00 88.31 105 GLN A CA 1
ATOM 773 C C . GLN A 1 105 ? -5.177 1.975 3.635 1.00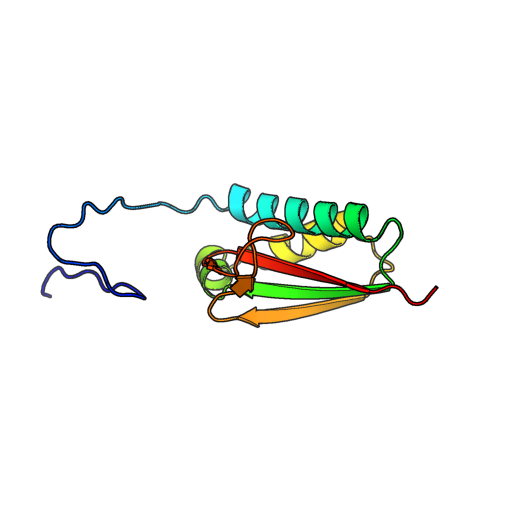 88.31 105 GLN A C 1
ATOM 775 O O . GLN A 1 105 ? -5.697 2.406 2.605 1.00 88.31 105 GLN A O 1
ATOM 780 N N . THR A 1 106 ? -3.861 1.782 3.741 1.00 89.81 106 THR A N 1
ATOM 781 C CA . THR A 1 106 ? -2.867 2.165 2.731 1.00 89.81 106 THR A CA 1
ATOM 782 C C . THR A 1 106 ? -2.213 0.923 2.116 1.00 89.81 106 THR A C 1
ATOM 784 O O . THR A 1 106 ? -2.300 -0.175 2.668 1.00 89.81 106 THR A O 1
ATOM 787 N N . MET A 1 107 ? -1.618 1.091 0.937 1.00 92.19 107 MET A N 1
ATOM 788 C CA . MET A 1 107 ? -0.701 0.139 0.316 1.00 92.19 107 MET A CA 1
ATOM 789 C C . MET A 1 107 ? 0.629 0.853 0.075 1.00 92.19 107 MET A C 1
ATOM 791 O O . MET A 1 107 ? 0.649 1.985 -0.400 1.00 92.19 107 MET A O 1
ATOM 795 N N . THR A 1 108 ? 1.727 0.172 0.376 1.00 92.75 108 THR A N 1
ATOM 796 C CA . THR A 1 108 ? 3.085 0.606 0.052 1.00 92.75 108 THR A CA 1
ATOM 797 C C . THR A 1 108 ? 3.668 -0.343 -0.982 1.00 92.75 108 THR A C 1
ATOM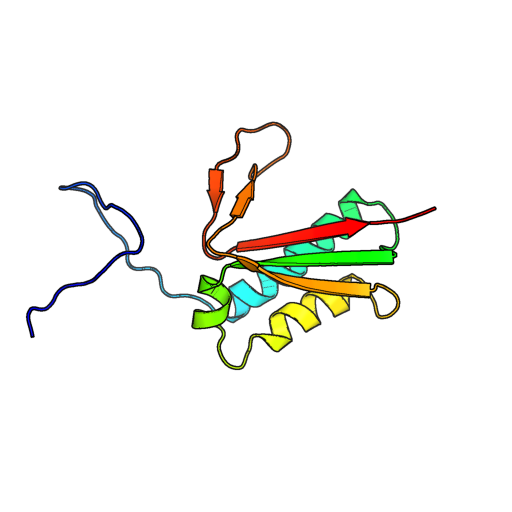 799 O O . THR A 1 108 ? 3.578 -1.564 -0.830 1.00 92.75 108 THR A O 1
ATOM 802 N N . ILE A 1 109 ? 4.284 0.213 -2.020 1.00 95.12 109 ILE A N 1
ATOM 803 C CA . ILE A 1 109 ? 4.928 -0.547 -3.089 1.00 95.12 109 ILE A CA 1
ATOM 804 C C . ILE A 1 109 ? 6.401 -0.163 -3.114 1.00 95.12 109 ILE A C 1
ATOM 806 O O . ILE A 1 109 ? 6.744 1.017 -3.167 1.00 95.12 109 ILE A O 1
ATOM 810 N N . THR A 1 110 ? 7.269 -1.168 -3.083 1.00 95.31 110 THR A N 1
ATOM 811 C CA . THR A 1 110 ? 8.713 -0.982 -3.235 1.00 95.31 110 THR A CA 1
ATOM 812 C C . THR A 1 110 ? 9.170 -1.683 -4.499 1.00 95.31 110 THR A C 1
ATOM 814 O O . THR A 1 110 ? 9.016 -2.900 -4.609 1.00 95.31 110 THR A O 1
ATOM 817 N N . THR A 1 111 ? 9.753 -0.935 -5.432 1.00 97.06 111 THR A N 1
ATOM 818 C CA . THR A 1 111 ? 10.327 -1.470 -6.670 1.00 97.06 111 THR A CA 1
ATOM 819 C C . THR A 1 111 ? 11.848 -1.583 -6.581 1.00 97.06 111 THR A C 1
ATOM 821 O O . THR A 1 111 ? 12.513 -0.813 -5.888 1.00 97.06 111 THR A O 1
ATOM 824 N N . PHE A 1 112 ? 12.398 -2.571 -7.282 1.00 96.25 112 PHE A N 1
ATOM 825 C CA . PHE A 1 112 ? 13.830 -2.832 -7.390 1.00 96.25 112 PHE A CA 1
ATOM 826 C C . PHE A 1 112 ? 14.210 -2.996 -8.861 1.00 96.25 112 PHE A C 1
ATOM 828 O O . PHE A 1 112 ? 13.435 -3.545 -9.647 1.00 96.25 112 PHE A O 1
ATOM 835 N N . SER A 1 113 ? 15.419 -2.558 -9.206 1.00 94.94 113 SER A N 1
ATOM 836 C CA . SER A 1 113 ? 16.047 -2.808 -10.503 1.00 94.94 113 SER A CA 1
ATOM 837 C C . SER A 1 113 ? 17.530 -3.130 -10.310 1.00 94.94 113 SER A C 1
ATOM 839 O O . SER A 1 113 ? 18.167 -2.545 -9.431 1.00 94.94 113 SER A O 1
ATOM 841 N N . GLU A 1 114 ? 18.065 -4.061 -11.103 1.00 87.50 114 GLU A N 1
ATOM 842 C CA . GLU A 1 114 ? 19.459 -4.542 -11.011 1.00 87.50 114 GLU A CA 1
ATOM 843 C C . GLU A 1 114 ? 20.364 -4.119 -12.190 1.00 87.50 114 GLU A C 1
ATOM 845 O O . GLU A 1 114 ? 21.368 -4.781 -12.449 1.00 87.50 114 GLU A O 1
ATOM 850 N N . ASN A 1 115 ? 20.039 -3.033 -12.904 1.00 62.88 115 ASN A N 1
ATOM 851 C CA . ASN A 1 115 ? 20.864 -2.516 -14.018 1.00 62.88 115 ASN A CA 1
ATOM 852 C C . ASN A 1 115 ? 22.366 -2.368 -13.703 1.00 62.88 115 ASN A C 1
ATOM 854 O O . ASN A 1 115 ? 22.709 -1.804 -12.637 1.00 62.88 115 ASN A O 1
#

Sequence (115 aa):
EAGSMTFAGDIPEGSSAQLMKANFDKLIDASYDAAEGTVEALGGAADLAILVSCVGRKLILDQRIEEEVEEVRSVLGDDTKISGFYSYGEISPLTPSVNCELHNQTMTITTFSEN

Radius of gyration: 16.57 Å; Cα contacts (8 Å, |Δi|>4): 151; chains: 1; bounding box: 48×26×43 Å

pLDDT: mean 90.81, std 6.87, range [56.91, 98.0]